Protein AF-A0A6N8ZP66-F1 (afdb_monomer_lite)

Structure (mmCIF, N/CA/C/O backbone):
data_AF-A0A6N8ZP66-F1
#
_entry.id   AF-A0A6N8ZP66-F1
#
loop_
_atom_site.group_PDB
_atom_site.id
_atom_site.type_symbol
_atom_site.label_atom_id
_atom_site.label_alt_id
_atom_site.label_comp_id
_atom_site.label_asym_id
_atom_site.label_entity_id
_atom_site.label_seq_id
_atom_site.pdbx_PDB_ins_code
_atom_site.Cartn_x
_atom_site.Cartn_y
_atom_site.Cartn_z
_atom_site.occupancy
_atom_site.B_iso_or_equiv
_atom_site.auth_seq_id
_atom_site.auth_comp_id
_atom_site.auth_asym_id
_atom_site.auth_atom_id
_atom_site.pdbx_PDB_model_num
ATOM 1 N N . MET A 1 1 ? 0.334 4.760 6.154 1.00 89.94 1 MET A N 1
ATOM 2 C CA . MET A 1 1 ? 1.807 4.936 6.045 1.00 89.94 1 MET A CA 1
ATOM 3 C C . MET A 1 1 ? 2.287 4.357 4.725 1.00 89.94 1 MET A C 1
ATOM 5 O O . MET A 1 1 ? 1.631 3.441 4.230 1.00 89.94 1 MET A O 1
ATOM 9 N N . VAL A 1 2 ? 3.394 4.857 4.173 1.00 95.38 2 VAL A N 1
ATOM 10 C CA . VAL A 1 2 ? 4.012 4.311 2.954 1.00 95.38 2 VAL A CA 1
ATOM 11 C C . VAL A 1 2 ? 5.291 3.562 3.326 1.00 95.38 2 VAL A C 1
ATOM 13 O O . VAL A 1 2 ? 6.136 4.099 4.036 1.00 95.38 2 VAL A O 1
ATOM 16 N N . ILE A 1 3 ? 5.431 2.322 2.863 1.00 96.31 3 ILE A N 1
ATOM 17 C CA . ILE A 1 3 ? 6.632 1.502 3.031 1.00 96.31 3 ILE A CA 1
ATOM 18 C C . ILE A 1 3 ? 7.385 1.494 1.700 1.00 96.31 3 ILE A C 1
ATOM 20 O O . ILE A 1 3 ? 6.834 1.096 0.674 1.00 96.31 3 ILE A O 1
ATOM 24 N N . CYS A 1 4 ? 8.647 1.922 1.715 1.00 97.38 4 CYS A N 1
ATOM 25 C CA . CYS A 1 4 ?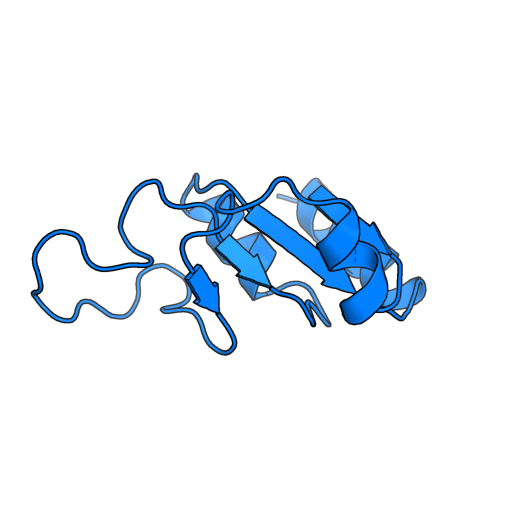 9.517 1.839 0.546 1.00 97.38 4 CYS A CA 1
ATOM 26 C C . CYS A 1 4 ? 10.180 0.459 0.488 1.00 97.38 4 CYS A C 1
ATOM 28 O O . CYS A 1 4 ? 10.991 0.136 1.357 1.00 97.38 4 CYS A O 1
ATOM 30 N N . GLY A 1 5 ? 9.873 -0.345 -0.528 1.00 96.50 5 GLY A N 1
ATOM 31 C CA . GLY A 1 5 ? 10.522 -1.640 -0.717 1.00 96.50 5 GLY A CA 1
ATOM 32 C C . GLY A 1 5 ? 9.721 -2.648 -1.531 1.00 96.50 5 GLY A C 1
ATOM 33 O O . GLY A 1 5 ? 8.648 -2.363 -2.054 1.00 96.50 5 GLY A O 1
ATOM 34 N N . ASP A 1 6 ? 10.278 -3.852 -1.632 1.00 96.12 6 ASP A N 1
ATOM 35 C CA . ASP A 1 6 ? 9.621 -4.991 -2.266 1.00 96.12 6 ASP A CA 1
ATOM 36 C C . ASP A 1 6 ? 8.411 -5.452 -1.438 1.00 96.12 6 ASP A C 1
ATOM 38 O O . ASP A 1 6 ? 8.528 -5.711 -0.234 1.00 96.12 6 ASP A O 1
ATOM 42 N N . ALA A 1 7 ? 7.255 -5.594 -2.090 1.00 93.12 7 ALA A N 1
ATOM 43 C CA . ALA A 1 7 ? 6.008 -5.970 -1.433 1.00 93.12 7 ALA A CA 1
ATOM 44 C C . ALA A 1 7 ? 6.104 -7.304 -0.680 1.00 93.12 7 ALA A C 1
ATOM 46 O O . ALA A 1 7 ? 5.607 -7.415 0.437 1.00 93.12 7 ALA A O 1
ATOM 47 N N . THR A 1 8 ? 6.796 -8.306 -1.228 1.00 92.69 8 THR A N 1
ATOM 48 C CA . THR A 1 8 ? 6.911 -9.632 -0.601 1.00 92.69 8 THR A CA 1
ATOM 49 C C . THR A 1 8 ? 7.706 -9.603 0.704 1.00 92.69 8 THR A C 1
ATOM 51 O O . THR A 1 8 ? 7.484 -10.442 1.577 1.00 92.69 8 THR A O 1
ATOM 54 N N . GLN A 1 9 ? 8.619 -8.640 0.860 1.00 95.50 9 GLN A N 1
ATOM 55 C CA . GLN A 1 9 ? 9.372 -8.448 2.101 1.00 95.50 9 GLN A CA 1
ATOM 56 C C . GLN A 1 9 ? 8.643 -7.508 3.056 1.00 95.50 9 GLN A C 1
ATOM 58 O O . GLN A 1 9 ? 8.523 -7.817 4.238 1.00 95.50 9 GLN A O 1
ATOM 63 N N . ALA A 1 10 ? 8.106 -6.400 2.546 1.00 93.00 10 ALA A N 1
ATOM 64 C CA . ALA A 1 10 ? 7.378 -5.419 3.344 1.00 93.00 10 ALA A CA 1
ATOM 65 C C . ALA A 1 10 ? 6.140 -6.020 4.025 1.00 93.00 10 ALA A C 1
ATOM 67 O O . ALA A 1 10 ? 5.876 -5.724 5.187 1.00 93.00 10 ALA A O 1
ATOM 68 N N . LEU A 1 11 ? 5.416 -6.917 3.348 1.00 91.44 11 LEU A N 1
ATOM 69 C CA . LEU A 1 11 ? 4.250 -7.597 3.920 1.00 91.44 11 LEU A CA 1
ATOM 70 C C . LEU A 1 11 ? 4.582 -8.418 5.171 1.00 91.44 11 LEU A C 1
ATOM 72 O O . LEU A 1 11 ? 3.737 -8.530 6.052 1.00 91.44 11 LEU A O 1
ATOM 76 N N . LYS A 1 12 ? 5.810 -8.938 5.295 1.00 92.44 12 LYS A N 1
ATOM 77 C CA . LYS A 1 12 ? 6.251 -9.697 6.479 1.00 92.44 12 LYS A CA 1
ATOM 78 C C . LYS A 1 12 ? 6.402 -8.826 7.729 1.00 92.44 12 LYS A C 1
ATOM 80 O O . LYS A 1 12 ? 6.519 -9.358 8.825 1.00 92.44 12 LYS A O 1
ATOM 85 N N . LEU A 1 13 ? 6.441 -7.503 7.565 1.00 90.06 13 LEU A N 1
ATOM 86 C CA . LEU A 1 13 ? 6.487 -6.543 8.670 1.00 90.06 13 LEU A CA 1
ATOM 87 C C . LEU A 1 13 ? 5.094 -6.265 9.248 1.00 90.06 13 LEU A C 1
ATOM 89 O O . LEU A 1 13 ? 4.982 -5.667 10.318 1.00 90.06 13 LEU A O 1
ATOM 93 N N . LEU A 1 14 ? 4.032 -6.649 8.532 1.00 89.19 14 LEU A N 1
ATOM 94 C CA . LEU A 1 14 ? 2.662 -6.453 8.980 1.00 89.19 14 LEU A CA 1
ATOM 95 C C . LEU A 1 14 ? 2.242 -7.607 9.902 1.00 89.19 14 LEU A C 1
ATOM 97 O O . LEU A 1 14 ? 2.586 -8.754 9.625 1.00 89.19 14 LEU A O 1
ATOM 101 N N . PRO A 1 15 ? 1.465 -7.343 10.970 1.00 91.38 15 PRO A N 1
ATOM 102 C CA . PRO A 1 15 ? 0.928 -8.411 11.803 1.00 91.38 15 PRO A CA 1
ATOM 103 C C . PRO A 1 15 ? 0.011 -9.341 11.002 1.00 91.38 15 PRO A C 1
ATOM 105 O O . PRO A 1 15 ? -0.744 -8.886 10.133 1.00 91.38 15 PRO A O 1
ATOM 108 N N . ASP A 1 16 ? 0.002 -10.624 11.347 1.00 92.06 16 ASP A N 1
ATOM 109 C CA . ASP A 1 16 ? -0.916 -11.590 10.749 1.00 92.06 16 ASP A CA 1
ATOM 110 C C . ASP A 1 16 ? -2.375 -11.132 10.889 1.00 92.06 16 ASP A C 1
ATOM 112 O O . ASP A 1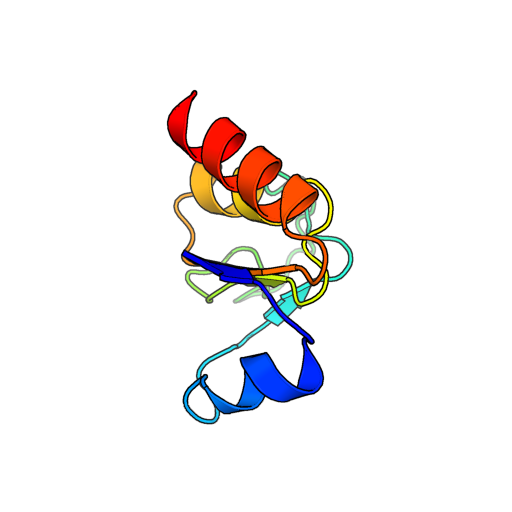 16 ? -2.787 -10.582 11.913 1.00 92.06 16 ASP A O 1
ATOM 116 N N . ARG A 1 17 ? -3.179 -11.364 9.840 1.00 88.88 17 ARG A N 1
ATOM 117 C CA . ARG A 1 17 ? -4.619 -11.027 9.788 1.00 88.88 17 ARG A CA 1
ATOM 118 C C . ARG A 1 17 ? -4.947 -9.544 10.045 1.00 88.88 17 ARG A C 1
ATOM 120 O O . ARG A 1 17 ? -6.086 -9.216 10.376 1.00 88.88 17 ARG A O 1
ATOM 127 N N . SER A 1 18 ? -3.981 -8.642 9.867 1.00 87.06 18 SER A N 1
ATOM 128 C CA . SER A 1 18 ? -4.174 -7.199 10.077 1.00 87.06 18 SER A CA 1
ATOM 129 C C . SER A 1 18 ? -4.836 -6.474 8.901 1.00 87.06 18 SER A C 1
ATOM 131 O O . SER A 1 18 ? -5.409 -5.404 9.101 1.00 87.06 18 SER A O 1
ATOM 133 N N . VAL A 1 19 ? -4.822 -7.060 7.700 1.00 79.81 19 VAL A N 1
ATOM 134 C CA . VAL A 1 19 ? -5.404 -6.482 6.479 1.00 79.81 19 VAL A CA 1
ATOM 135 C C . VAL A 1 19 ? -6.668 -7.237 6.078 1.00 79.81 19 VAL A C 1
ATOM 137 O O . VAL A 1 19 ? -6.658 -8.461 5.979 1.00 79.81 19 VAL A O 1
ATOM 140 N N . GLN A 1 20 ? -7.751 -6.503 5.819 1.00 81.38 20 GLN A N 1
ATOM 141 C CA . GLN A 1 20 ? -9.045 -7.074 5.419 1.00 81.38 20 GLN A CA 1
ATOM 142 C C . GLN A 1 20 ? -9.284 -6.967 3.907 1.00 81.38 20 GLN A C 1
ATOM 144 O O . GLN A 1 20 ? -10.082 -7.724 3.363 1.00 81.38 20 GLN A O 1
ATOM 149 N N . THR A 1 21 ? -8.584 -6.051 3.223 1.00 70.44 21 THR A N 1
ATOM 150 C CA . THR A 1 21 ? -8.747 -5.825 1.782 1.00 70.44 21 THR A CA 1
ATOM 151 C C . THR A 1 21 ? -7.417 -5.546 1.105 1.00 70.44 21 THR A C 1
ATOM 153 O O . THR A 1 21 ? -6.706 -4.620 1.496 1.00 70.44 21 THR A O 1
ATOM 156 N N . VAL A 1 22 ? -7.135 -6.284 0.034 1.00 70.25 22 VAL A N 1
ATOM 157 C CA . VAL A 1 22 ? -6.118 -5.914 -0.954 1.00 70.25 22 VAL A CA 1
ATOM 158 C C . VAL A 1 22 ? -6.840 -5.314 -2.142 1.00 70.25 22 VAL A C 1
ATOM 160 O O . VAL A 1 22 ? -7.752 -5.930 -2.693 1.00 70.25 22 VAL A O 1
ATOM 163 N N . VAL A 1 23 ? -6.459 -4.100 -2.514 1.00 68.00 23 VAL A N 1
ATOM 164 C CA . VAL A 1 23 ? -7.193 -3.344 -3.515 1.00 68.00 23 VAL A CA 1
ATOM 165 C C . VAL A 1 23 ? -6.277 -3.009 -4.682 1.00 68.00 23 VAL A C 1
ATOM 167 O O . VAL A 1 23 ? -5.428 -2.137 -4.577 1.00 68.00 23 VAL A O 1
ATOM 170 N N . THR A 1 24 ? -6.485 -3.676 -5.814 1.00 62.12 24 THR A N 1
ATOM 171 C CA . 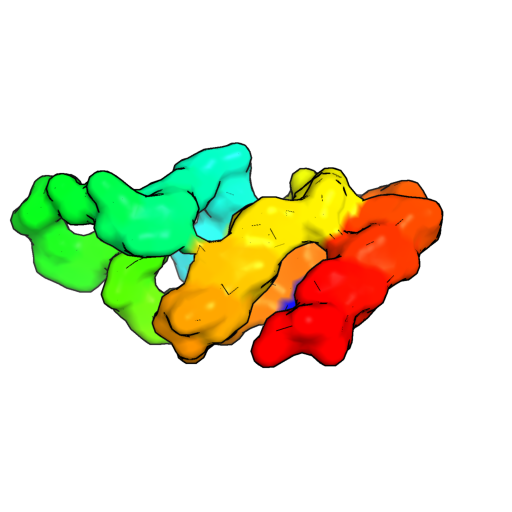THR A 1 24 ? -5.817 -3.332 -7.081 1.00 62.12 24 THR A CA 1
ATOM 172 C C . THR A 1 24 ? -6.568 -2.240 -7.852 1.00 62.12 24 THR A C 1
ATOM 174 O O . THR A 1 24 ? -5.992 -1.567 -8.703 1.00 62.12 24 THR A O 1
ATOM 177 N N . SER A 1 25 ? -7.853 -2.032 -7.536 1.00 61.12 25 SER A N 1
ATOM 178 C CA . SER A 1 25 ? -8.699 -0.957 -8.065 1.00 61.12 25 SER A CA 1
ATOM 179 C C . SER A 1 25 ? -9.803 -0.604 -7.055 1.00 61.12 25 SER A C 1
ATOM 181 O O . SER A 1 25 ? -10.851 -1.261 -7.038 1.00 61.12 25 SER A O 1
ATOM 183 N N . PRO A 1 26 ? -9.599 0.385 -6.170 1.00 62.84 26 PRO A N 1
ATOM 184 C CA . PRO A 1 26 ? -10.606 0.739 -5.180 1.00 62.84 26 PRO A CA 1
ATOM 185 C C . PRO A 1 26 ? -11.881 1.217 -5.858 1.00 62.84 26 PRO A C 1
ATOM 187 O O . PRO A 1 26 ? -11.826 1.729 -6.981 1.00 62.84 26 PRO A O 1
ATOM 190 N N . PRO A 1 27 ? -13.035 1.149 -5.174 1.00 64.75 27 PRO A N 1
ATOM 191 C CA . PRO A 1 27 ? -14.134 2.047 -5.480 1.00 64.75 27 PRO A CA 1
ATOM 192 C C . PRO A 1 27 ? -13.666 3.462 -5.114 1.00 64.75 27 PRO A C 1
ATOM 194 O O . PRO A 1 27 ? -14.020 3.977 -4.058 1.00 64.75 27 PRO A O 1
ATOM 197 N N . TYR A 1 28 ? -12.778 4.035 -5.932 1.00 68.50 28 TYR A N 1
ATOM 198 C CA . TYR A 1 28 ? -12.141 5.326 -5.703 1.00 68.50 28 TYR A CA 1
ATOM 199 C C . TYR A 1 28 ? -13.205 6.333 -5.275 1.00 68.50 28 TYR A C 1
ATOM 201 O O . TYR A 1 28 ? -14.275 6.350 -5.875 1.00 68.50 28 TYR A O 1
ATOM 209 N N . TRP A 1 29 ? -12.950 7.110 -4.220 1.00 72.75 29 TRP A N 1
ATOM 210 C CA . TRP A 1 29 ? -13.921 8.075 -3.682 1.00 72.75 29 TRP A CA 1
ATOM 211 C C . TRP A 1 29 ? -15.312 7.493 -3.379 1.00 72.75 29 TRP A C 1
ATOM 213 O O . TRP A 1 29 ? -16.324 8.171 -3.524 1.00 72.75 29 TRP A O 1
ATOM 223 N N . SER A 1 30 ? -15.389 6.220 -2.983 1.00 74.31 30 SER A N 1
ATOM 224 C CA . SER A 1 30 ? -16.653 5.530 -2.707 1.00 74.31 30 SER A CA 1
ATOM 225 C C . SER A 1 30 ? -17.626 5.523 -3.898 1.00 74.31 30 SER A C 1
ATOM 227 O O . SER A 1 30 ? -18.832 5.358 -3.706 1.00 74.31 30 SER A O 1
ATOM 22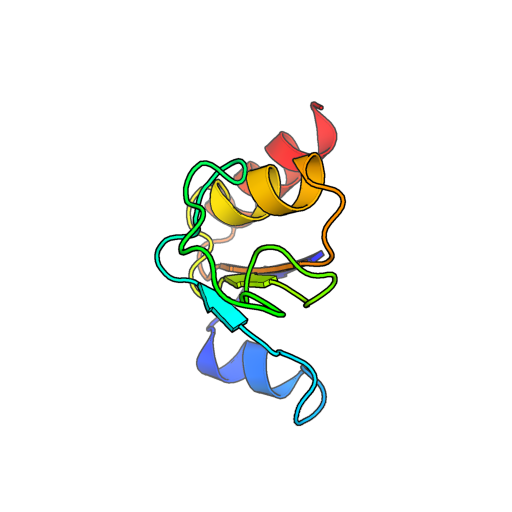9 N N . LEU A 1 31 ? -17.113 5.643 -5.132 1.00 77.38 31 LEU A N 1
ATOM 230 C CA . LEU A 1 31 ? -17.913 5.744 -6.361 1.00 77.38 31 LEU A CA 1
ATOM 231 C C . LEU A 1 31 ? -18.694 4.469 -6.712 1.00 77.38 31 LEU A C 1
ATOM 233 O O . LEU A 1 31 ? -19.582 4.520 -7.559 1.00 77.38 31 LEU A O 1
ATOM 237 N N . ARG A 1 32 ? -18.369 3.319 -6.105 1.00 78.44 32 ARG A N 1
ATOM 238 C CA . ARG A 1 32 ? -19.122 2.070 -6.297 1.00 78.44 32 ARG A CA 1
ATOM 239 C C . ARG A 1 32 ? -19.740 1.604 -4.984 1.00 78.44 32 ARG A C 1
ATOM 241 O O . ARG A 1 32 ? -19.044 1.434 -3.978 1.00 78.44 32 ARG A O 1
ATOM 248 N N . ASP A 1 33 ? -21.041 1.366 -5.037 1.00 84.25 33 ASP A N 1
ATOM 249 C CA . ASP A 1 33 ? -21.833 0.708 -4.006 1.00 84.25 33 ASP A CA 1
ATOM 250 C C . ASP A 1 33 ? -22.472 -0.531 -4.639 1.00 84.25 33 ASP A C 1
ATOM 252 O O . ASP A 1 33 ? -23.167 -0.426 -5.650 1.00 84.25 33 ASP A O 1
ATOM 256 N N . TYR A 1 34 ? -22.159 -1.706 -4.102 1.00 83.75 34 TYR A N 1
ATOM 257 C CA . TYR A 1 34 ? -22.670 -2.987 -4.582 1.00 83.75 34 TYR A CA 1
ATOM 258 C C . TYR A 1 34 ? -23.927 -3.430 -3.819 1.00 83.75 34 TYR A C 1
ATOM 260 O O . TYR A 1 34 ? -24.454 -4.500 -4.108 1.00 83.75 34 TYR A O 1
ATOM 268 N N . GLY A 1 35 ? -24.412 -2.637 -2.854 1.00 87.38 35 GLY A N 1
ATOM 269 C CA . GLY A 1 35 ? -25.641 -2.921 -2.111 1.00 87.38 35 GLY A CA 1
ATOM 270 C C . GLY A 1 35 ? -25.536 -4.106 -1.149 1.00 87.38 35 GLY A C 1
ATOM 271 O O . GLY A 1 35 ? -26.552 -4.709 -0.812 1.00 87.38 35 GLY A O 1
ATOM 272 N N . VAL A 1 36 ? -24.320 -4.466 -0.724 1.00 85.06 36 VAL A N 1
ATOM 273 C CA . VAL A 1 36 ? -24.077 -5.582 0.202 1.00 85.06 36 VAL A CA 1
ATOM 274 C C . VAL A 1 36 ? -23.762 -5.073 1.606 1.00 85.06 36 VAL A C 1
ATOM 276 O O . VAL A 1 36 ? -23.009 -4.113 1.787 1.00 85.06 36 VAL A O 1
ATOM 279 N N . GLU A 1 37 ? -24.328 -5.730 2.620 1.00 82.56 37 GLU A N 1
ATOM 280 C CA . GLU A 1 37 ? -24.020 -5.427 4.019 1.00 82.56 37 GLU A CA 1
ATOM 281 C C . GLU A 1 37 ? -22.527 -5.672 4.295 1.00 82.56 37 GLU A C 1
ATOM 283 O O . GLU A 1 37 ? -21.960 -6.664 3.833 1.00 82.56 37 GLU A O 1
ATOM 288 N N . LYS A 1 38 ? -21.882 -4.763 5.042 1.00 78.50 38 LYS A N 1
ATOM 289 C CA . LYS A 1 38 ? -20.436 -4.805 5.343 1.00 78.50 38 LYS A CA 1
ATOM 290 C C . LYS A 1 38 ? -19.570 -4.918 4.084 1.00 78.50 38 LYS A C 1
ATOM 292 O O . LYS A 1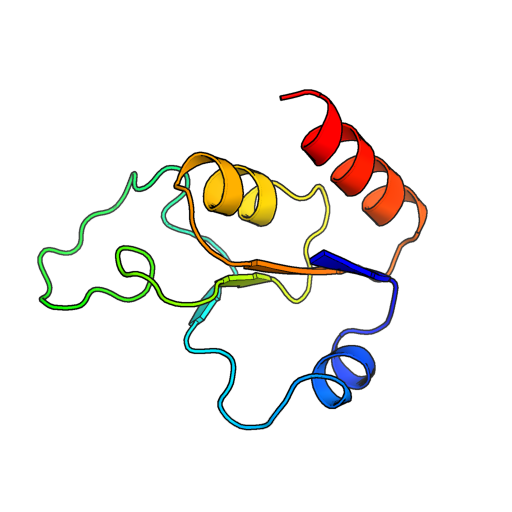 38 ? -18.596 -5.670 4.052 1.00 78.50 38 LYS A O 1
ATOM 297 N N . GLN A 1 39 ? -19.928 -4.168 3.038 1.00 81.12 39 GLN A N 1
ATOM 298 C CA . GLN A 1 39 ? -19.126 -4.108 1.825 1.00 81.12 39 GLN A CA 1
ATOM 299 C C . GLN A 1 39 ? -17.686 -3.712 2.154 1.00 81.12 39 GLN A C 1
ATOM 301 O O . GLN A 1 39 ? -17.391 -2.581 2.552 1.00 81.12 39 GLN A O 1
ATOM 306 N N . ILE A 1 40 ? -16.789 -4.647 1.878 1.00 76.69 40 ILE A N 1
ATOM 307 C CA . ILE A 1 40 ? -15.355 -4.447 1.959 1.00 76.69 40 ILE A CA 1
ATOM 308 C C . ILE A 1 40 ? -14.974 -3.235 1.098 1.00 76.69 40 ILE A C 1
ATOM 310 O O . ILE A 1 40 ? -15.275 -3.172 -0.097 1.00 76.69 40 ILE A O 1
ATOM 314 N N . GLY A 1 41 ? -14.330 -2.245 1.715 1.00 74.94 41 GLY A N 1
ATOM 315 C CA . GLY A 1 41 ? -13.959 -1.004 1.036 1.00 74.94 41 GLY A CA 1
ATOM 316 C C . GLY A 1 41 ? -14.893 0.184 1.290 1.00 74.94 41 GLY A C 1
ATOM 317 O O . GLY A 1 41 ? -14.540 1.294 0.896 1.00 74.94 41 GLY A O 1
ATOM 318 N N . ARG A 1 42 ? -16.039 -0.025 1.954 1.00 77.19 42 ARG A N 1
ATOM 319 C CA . ARG A 1 42 ? -16.948 1.035 2.443 1.00 77.19 42 ARG A CA 1
ATOM 320 C C . ARG A 1 42 ? -17.078 1.058 3.972 1.00 77.19 42 ARG A C 1
ATOM 322 O O . ARG A 1 42 ? -17.720 1.948 4.512 1.00 77.19 42 ARG A O 1
ATOM 329 N N . ASP A 1 43 ? -16.468 0.092 4.649 1.00 79.25 43 ASP A N 1
ATOM 330 C CA . ASP A 1 43 ? -16.373 -0.020 6.102 1.00 79.25 43 ASP A CA 1
ATOM 331 C C . ASP A 1 43 ? -15.025 0.518 6.641 1.00 79.25 43 ASP A C 1
ATOM 333 O O . ASP A 1 43 ? -14.133 0.926 5.881 1.00 79.25 43 ASP A O 1
ATOM 337 N N . ASP A 1 44 ? -14.845 0.451 7.965 1.00 81.69 44 ASP A N 1
ATOM 338 C CA . ASP A 1 44 ? -13.641 0.893 8.698 1.00 81.69 44 ASP A CA 1
ATOM 339 C C . ASP A 1 44 ? -12.411 -0.027 8.515 1.00 81.69 44 ASP A C 1
ATOM 341 O O . ASP A 1 44 ? -11.436 0.021 9.285 1.00 81.69 44 ASP A O 1
ATOM 345 N N . SER A 1 45 ? -12.446 -0.898 7.502 1.00 83.19 45 SER A N 1
ATOM 346 C CA . SER A 1 45 ? -11.342 -1.793 7.170 1.00 83.19 45 SER A CA 1
ATOM 347 C C . SER A 1 45 ? -10.088 -1.032 6.742 1.00 83.19 45 SER A C 1
ATOM 349 O O . SER A 1 45 ? -10.141 0.061 6.170 1.00 83.19 45 SER A O 1
ATOM 351 N N . ILE A 1 46 ? -8.931 -1.638 7.016 1.00 87.81 46 ILE A N 1
ATOM 352 C CA . ILE A 1 46 ? -7.644 -1.107 6.573 1.00 87.81 46 ILE A CA 1
ATOM 353 C C . ILE A 1 46 ? -7.464 -1.418 5.084 1.00 87.81 46 ILE A C 1
ATOM 355 O O . ILE A 1 46 ? -7.571 -2.573 4.662 1.00 87.81 46 ILE A O 1
ATOM 359 N N . VAL A 1 47 ? -7.153 -0.387 4.297 1.00 88.19 47 VAL A N 1
ATOM 360 C CA . VAL A 1 47 ? -6.812 -0.504 2.874 1.00 88.19 47 VAL A CA 1
ATOM 361 C C . VAL A 1 47 ? -5.334 -0.843 2.722 1.00 88.19 47 VAL A C 1
ATOM 363 O O . VAL A 1 47 ? -4.484 -0.086 3.186 1.00 88.19 47 VAL A O 1
ATOM 366 N N . LEU A 1 48 ? -5.017 -1.939 2.036 1.00 91.31 48 LEU A N 1
ATOM 367 C CA . LEU A 1 48 ? -3.657 -2.241 1.596 1.00 91.31 48 LEU A CA 1
ATOM 368 C C . LEU A 1 48 ? -3.544 -2.086 0.076 1.00 91.31 48 LEU A C 1
ATOM 370 O O . LEU A 1 48 ? -4.265 -2.751 -0.673 1.00 91.31 48 LEU A O 1
ATOM 374 N N . ASP A 1 49 ? -2.588 -1.265 -0.354 1.00 92.69 49 ASP A N 1
ATOM 375 C CA . ASP A 1 49 ? -2.125 -1.197 -1.741 1.00 92.69 49 ASP A CA 1
ATOM 376 C C . ASP A 1 49 ? -0.645 -1.629 -1.809 1.00 92.69 49 ASP A C 1
ATOM 378 O O . ASP A 1 49 ? 0.238 -0.857 -1.422 1.00 92.69 49 ASP A O 1
ATOM 382 N N . PRO A 1 50 ? -0.346 -2.871 -2.232 1.00 93.19 50 PRO A N 1
ATOM 383 C CA . PRO A 1 50 ? 1.019 -3.390 -2.255 1.00 93.19 50 PRO A CA 1
ATOM 384 C C . PRO A 1 50 ? 1.868 -2.843 -3.416 1.00 93.19 50 PRO A C 1
ATOM 386 O O . PRO A 1 50 ? 3.068 -3.105 -3.449 1.00 93.19 50 PRO A O 1
ATOM 389 N N . PHE A 1 51 ? 1.260 -2.112 -4.359 1.00 93.94 51 PHE A N 1
ATOM 390 C CA . PHE A 1 51 ? 1.921 -1.513 -5.520 1.00 93.94 51 PHE A CA 1
ATOM 391 C C . PHE A 1 51 ? 1.397 -0.090 -5.722 1.00 93.94 51 PHE A C 1
ATOM 393 O O . PHE A 1 51 ? 0.773 0.232 -6.735 1.00 93.94 51 PHE A O 1
ATOM 400 N N . ALA A 1 52 ? 1.637 0.756 -4.721 1.00 93.62 52 ALA A N 1
ATOM 401 C CA . ALA A 1 52 ? 0.968 2.041 -4.579 1.00 93.62 52 ALA A CA 1
ATOM 402 C C . ALA A 1 52 ? 1.211 3.003 -5.753 1.00 93.62 52 ALA A C 1
ATOM 404 O O . ALA A 1 52 ? 0.401 3.911 -5.972 1.00 93.62 52 ALA A O 1
ATOM 405 N N . GLY A 1 53 ? 2.294 2.837 -6.521 1.00 94.06 53 GLY A N 1
ATOM 406 C CA . GLY A 1 53 ? 2.574 3.625 -7.712 1.00 94.06 53 GLY A CA 1
ATOM 407 C C . GLY A 1 53 ? 2.558 5.117 -7.396 1.00 94.06 53 GLY A C 1
ATOM 408 O O . GLY A 1 53 ? 3.335 5.607 -6.587 1.00 94.06 53 GLY A O 1
ATOM 409 N N . SER A 1 54 ? 1.647 5.874 -8.013 1.00 94.50 54 SER A N 1
ATOM 410 C CA . SER A 1 54 ? 1.524 7.318 -7.742 1.00 94.50 54 SER A CA 1
ATOM 411 C C . SER A 1 54 ? 0.701 7.678 -6.488 1.00 94.50 54 SER A C 1
ATOM 413 O O . SER A 1 54 ? 0.587 8.857 -6.148 1.00 94.50 54 SER A O 1
ATOM 415 N N . GLY A 1 55 ? 0.115 6.694 -5.801 1.00 93.06 55 GLY A N 1
ATOM 416 C CA . GLY A 1 55 ? -0.595 6.867 -4.529 1.00 93.06 55 GLY A CA 1
ATOM 417 C C . GLY A 1 55 ? -2.083 7.180 -4.616 1.00 93.06 55 GLY A C 1
ATOM 418 O O . GLY A 1 55 ? -2.660 7.564 -3.603 1.00 93.06 55 GLY A O 1
ATOM 419 N N . THR A 1 56 ? -2.726 7.042 -5.779 1.00 91.81 56 THR A N 1
ATOM 420 C CA . THR A 1 56 ? -4.149 7.395 -5.958 1.00 91.81 56 THR A CA 1
ATOM 421 C C . THR A 1 56 ? -5.061 6.660 -4.971 1.00 91.81 56 THR A C 1
ATOM 423 O O . THR A 1 56 ?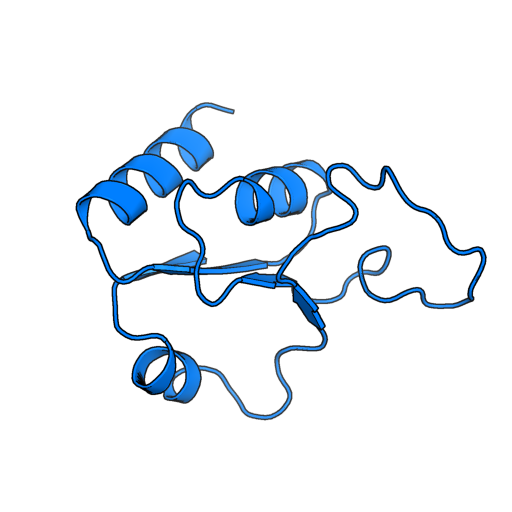 -5.934 7.278 -4.366 1.00 91.81 56 THR A O 1
ATOM 426 N N . THR A 1 57 ? -4.825 5.363 -4.744 1.00 90.12 57 THR A N 1
ATOM 427 C CA . THR A 1 57 ? -5.555 4.560 -3.748 1.00 90.12 57 THR A CA 1
ATOM 428 C C . THR A 1 57 ? -5.421 5.125 -2.335 1.00 90.12 57 THR A C 1
ATOM 430 O O . THR A 1 57 ? -6.406 5.212 -1.605 1.00 90.12 57 THR A O 1
ATOM 433 N N . LEU A 1 58 ? -4.208 5.525 -1.950 1.00 91.94 58 LEU A N 1
ATOM 434 C CA . LEU A 1 58 ? -3.898 6.000 -0.600 1.00 91.94 58 LEU A CA 1
ATOM 435 C C . LEU A 1 58 ? -4.504 7.380 -0.342 1.00 91.94 58 LEU A C 1
ATOM 437 O O . LEU A 1 58 ? -5.027 7.631 0.741 1.00 91.94 58 LEU A O 1
ATOM 441 N N . LEU A 1 59 ? -4.478 8.253 -1.354 1.00 92.19 59 LEU A N 1
ATOM 442 C CA . LEU A 1 59 ? -5.138 9.555 -1.306 1.00 92.19 59 LEU A CA 1
ATOM 443 C C . LEU A 1 59 ? -6.646 9.405 -1.126 1.00 92.19 59 LEU A C 1
ATOM 445 O O . LEU A 1 59 ? -7.197 9.973 -0.189 1.00 92.19 59 LEU A O 1
ATOM 449 N N . ALA A 1 60 ? -7.289 8.574 -1.950 1.00 89.12 60 ALA A N 1
ATOM 450 C CA . ALA A 1 60 ? -8.718 8.310 -1.825 1.00 89.12 60 ALA A CA 1
ATOM 451 C C . ALA A 1 60 ? -9.063 7.710 -0.451 1.00 89.12 60 ALA A C 1
ATOM 453 O O . ALA A 1 60 ? -10.027 8.130 0.182 1.00 89.12 60 ALA A O 1
ATOM 454 N N . ALA A 1 61 ? -8.262 6.761 0.047 1.00 88.44 61 ALA A N 1
ATOM 455 C CA . ALA A 1 61 ? -8.459 6.192 1.378 1.00 88.44 61 ALA A CA 1
ATOM 456 C C . ALA A 1 61 ? -8.352 7.260 2.479 1.00 88.44 61 ALA A C 1
ATOM 458 O O . ALA A 1 61 ? -9.196 7.286 3.371 1.00 88.44 61 ALA A O 1
ATOM 459 N N . ARG A 1 62 ? -7.365 8.163 2.399 1.00 89.56 62 ARG A N 1
ATOM 460 C CA . ARG A 1 62 ? -7.209 9.285 3.336 1.00 89.56 62 ARG A CA 1
ATOM 461 C C . ARG A 1 62 ? -8.398 10.244 3.295 1.00 89.56 62 ARG A C 1
ATOM 463 O O . ARG A 1 62 ? -8.906 10.597 4.351 1.00 89.56 62 ARG A O 1
ATOM 470 N N . GLU A 1 63 ? -8.830 10.663 2.107 1.00 89.00 63 GLU A N 1
ATOM 471 C CA . GLU A 1 63 ? -9.955 11.596 1.936 1.00 89.00 63 GLU A CA 1
ATOM 472 C C . GLU A 1 63 ? -11.275 11.013 2.460 1.00 89.00 63 GLU A C 1
ATOM 474 O O . GLU A 1 63 ? -12.101 11.731 3.014 1.00 89.00 63 GLU A O 1
ATOM 479 N N . LEU A 1 64 ? -11.441 9.692 2.364 1.00 86.44 64 LEU A N 1
ATOM 480 C CA . LEU A 1 64 ? -12.569 8.960 2.941 1.00 86.44 64 LEU A CA 1
ATOM 481 C C . LEU A 1 64 ? -12.411 8.675 4.449 1.00 86.44 64 LEU A C 1
ATOM 483 O O . LEU A 1 64 ? -13.216 7.938 5.012 1.00 86.44 64 LEU A O 1
ATOM 487 N N . GLY A 1 65 ? -11.367 9.197 5.104 1.00 88.00 65 GLY A N 1
ATOM 488 C CA . GLY A 1 65 ? -11.108 8.994 6.534 1.00 88.00 65 GLY A CA 1
ATOM 489 C C . GLY A 1 65 ? -10.690 7.568 6.909 1.00 88.00 65 GLY A C 1
ATOM 490 O O . GLY A 1 65 ? -10.758 7.185 8.076 1.00 88.00 65 GLY A O 1
ATOM 491 N N . ARG A 1 66 ? -10.263 6.756 5.938 1.00 87.06 66 ARG A N 1
ATOM 492 C CA . ARG A 1 66 ? -9.949 5.338 6.140 1.00 87.06 66 ARG A CA 1
ATOM 493 C C . ARG A 1 66 ? -8.493 5.148 6.539 1.00 87.06 66 ARG A C 1
ATOM 495 O O . ARG A 1 66 ? -7.604 5.905 6.151 1.00 87.06 66 ARG A O 1
ATOM 502 N N . ARG A 1 67 ? -8.227 4.071 7.277 1.00 90.12 67 ARG A N 1
ATOM 503 C CA . ARG A 1 67 ? -6.856 3.629 7.567 1.00 90.12 67 ARG A CA 1
ATOM 504 C C . ARG A 1 67 ? -6.273 2.921 6.350 1.00 90.12 67 ARG A C 1
ATOM 506 O O . ARG A 1 67 ? -6.966 2.151 5.688 1.00 90.12 67 ARG A O 1
ATOM 513 N N . TRP A 1 68 ? -4.993 3.149 6.076 1.00 92.19 68 TRP A N 1
ATOM 514 C CA . TRP A 1 68 ? -4.345 2.594 4.891 1.00 92.19 68 TRP A CA 1
ATOM 515 C C . TRP A 1 68 ? -2.844 2.336 5.073 1.00 92.19 68 TRP A C 1
ATOM 517 O O . TRP A 1 68 ? -2.148 3.003 5.853 1.00 92.19 68 TRP A O 1
ATOM 527 N N . VAL A 1 69 ? -2.343 1.381 4.292 1.00 94.31 69 VAL A N 1
ATOM 528 C CA . VAL A 1 69 ? -0.927 1.054 4.110 1.00 94.31 69 VAL A CA 1
ATOM 529 C C . VAL A 1 69 ? -0.645 0.964 2.613 1.00 94.31 69 VAL A C 1
ATOM 531 O O . VAL A 1 69 ? -1.363 0.286 1.883 1.00 94.31 69 VAL A O 1
ATOM 534 N N . GLY A 1 70 ? 0.393 1.661 2.163 1.00 94.56 70 GLY A N 1
ATOM 535 C CA . GLY A 1 70 ? 0.900 1.560 0.798 1.00 94.56 70 GLY A CA 1
ATOM 536 C C . GLY A 1 70 ? 2.305 0.984 0.786 1.00 94.56 70 GLY A C 1
ATOM 537 O O . GLY A 1 70 ? 3.099 1.322 1.663 1.00 94.56 70 GLY A O 1
ATOM 538 N N . ILE A 1 71 ? 2.619 0.152 -0.199 1.00 96.44 71 ILE A N 1
ATOM 539 C CA . ILE A 1 71 ? 3.981 -0.313 -0.463 1.00 96.44 71 ILE A CA 1
ATOM 540 C C . ILE A 1 71 ? 4.358 0.112 -1.878 1.00 96.44 71 ILE A C 1
ATOM 542 O O . ILE A 1 71 ? 3.569 -0.048 -2.805 1.00 96.44 71 ILE A O 1
ATOM 546 N N . GLU A 1 72 ? 5.547 0.677 -2.044 1.00 97.12 72 GLU A N 1
ATOM 547 C CA . GLU A 1 72 ? 6.068 1.055 -3.354 1.00 97.12 72 GLU A CA 1
ATOM 548 C C . GLU A 1 72 ? 7.575 0.814 -3.405 1.00 97.12 72 GLU A C 1
ATOM 550 O O . GLU A 1 72 ? 8.311 1.160 -2.482 1.00 97.12 72 GLU A O 1
ATOM 555 N N . ILE A 1 73 ? 8.040 0.203 -4.494 1.00 97.69 73 ILE A N 1
ATOM 556 C CA . ILE A 1 73 ? 9.434 -0.222 -4.631 1.00 97.69 73 ILE A CA 1
ATOM 557 C C . ILE A 1 73 ? 10.347 0.921 -5.078 1.00 97.69 73 ILE A C 1
ATOM 559 O O . ILE A 1 73 ? 11.537 0.913 -4.769 1.00 97.69 73 ILE A O 1
ATOM 563 N N . LYS A 1 74 ? 9.816 1.908 -5.811 1.00 97.62 74 LYS A N 1
ATOM 564 C CA . LYS A 1 74 ? 10.598 3.026 -6.347 1.00 97.62 74 LYS A CA 1
ATOM 565 C C . LYS A 1 74 ? 10.591 4.214 -5.373 1.00 97.62 74 LYS A C 1
ATOM 567 O O . LYS A 1 74 ? 9.551 4.860 -5.238 1.00 97.62 74 LYS A O 1
ATOM 572 N N . PRO A 1 75 ? 11.745 4.612 -4.798 1.00 97.69 75 PRO A N 1
ATOM 573 C CA . PRO A 1 75 ? 11.813 5.734 -3.853 1.00 97.69 75 PRO A CA 1
ATOM 574 C C . PRO A 1 75 ? 11.227 7.043 -4.400 1.00 97.69 75 PRO A C 1
ATOM 576 O O . PRO A 1 75 ? 10.474 7.718 -3.711 1.00 97.69 75 PRO A O 1
ATOM 579 N N . ALA A 1 76 ? 11.460 7.350 -5.681 1.00 97.81 76 ALA A N 1
ATOM 580 C CA . ALA A 1 76 ? 10.908 8.549 -6.319 1.00 97.81 76 ALA A CA 1
ATOM 581 C C . ALA A 1 76 ? 9.365 8.592 -6.317 1.00 97.81 76 ALA A C 1
ATOM 583 O O . ALA A 1 76 ? 8.768 9.669 -6.268 1.00 97.81 76 ALA A O 1
ATOM 584 N N . PHE A 1 77 ? 8.706 7.431 -6.370 1.00 97.81 77 PHE A N 1
ATOM 585 C CA . PHE A 1 77 ? 7.252 7.345 -6.252 1.00 97.81 77 PHE A CA 1
ATOM 586 C C . PHE A 1 77 ? 6.802 7.454 -4.792 1.00 97.81 77 PHE A C 1
ATOM 588 O O . PHE A 1 77 ? 5.804 8.116 -4.533 1.00 97.81 77 PHE A O 1
ATOM 595 N N . VAL A 1 78 ? 7.563 6.918 -3.833 1.00 97.69 78 VAL A N 1
ATOM 596 C CA . VAL A 1 78 ? 7.315 7.140 -2.395 1.00 97.69 78 VAL A CA 1
ATOM 597 C C . VAL A 1 78 ? 7.360 8.631 -2.058 1.00 97.69 78 VAL A C 1
ATOM 599 O O . VAL A 1 78 ? 6.415 9.148 -1.464 1.00 97.69 78 VAL A O 1
ATOM 602 N N . ASP A 1 79 ? 8.381 9.351 -2.525 1.00 97.38 79 ASP A N 1
ATOM 603 C CA . ASP A 1 79 ? 8.495 10.803 -2.339 1.00 97.38 79 ASP A CA 1
ATOM 604 C C . ASP A 1 79 ? 7.306 11.557 -2.957 1.00 97.38 79 ASP A C 1
ATOM 606 O O . ASP A 1 79 ? 6.779 12.511 -2.375 1.00 97.38 79 ASP A O 1
ATOM 610 N N . LEU A 1 80 ? 6.848 11.125 -4.139 1.00 97.00 80 LEU A N 1
ATOM 611 C CA . LEU A 1 80 ? 5.654 11.675 -4.782 1.00 97.00 80 LEU A CA 1
ATOM 612 C C . LEU A 1 80 ? 4.399 11.453 -3.927 1.00 97.00 80 LEU A C 1
ATOM 614 O O . LEU A 1 80 ? 3.617 12.391 -3.754 1.00 97.00 80 LEU A O 1
ATOM 618 N N . ILE A 1 81 ? 4.201 10.238 -3.412 1.00 96.56 81 ILE A N 1
ATOM 619 C CA . ILE A 1 81 ? 3.065 9.888 -2.554 1.00 96.56 81 ILE A CA 1
ATOM 620 C C . ILE A 1 81 ? 3.083 10.757 -1.292 1.00 96.56 81 ILE A C 1
ATOM 622 O O . ILE A 1 81 ? 2.091 11.419 -0.994 1.00 96.56 81 ILE A O 1
ATOM 626 N N . GLU A 1 82 ? 4.213 10.814 -0.588 1.00 95.62 82 GLU A N 1
ATOM 627 C CA . GLU A 1 82 ? 4.382 11.603 0.638 1.00 95.62 82 GLU A CA 1
ATOM 628 C C . GLU A 1 82 ? 4.116 13.093 0.397 1.00 95.62 82 GLU A C 1
ATOM 630 O O . GLU A 1 82 ? 3.414 13.741 1.174 1.00 95.62 82 GLU A O 1
ATOM 635 N N . ARG A 1 83 ? 4.591 13.651 -0.725 1.00 96.00 83 ARG A N 1
ATOM 636 C CA . ARG A 1 83 ? 4.258 15.030 -1.114 1.00 96.00 83 ARG A CA 1
ATOM 637 C C . ARG A 1 83 ? 2.760 15.222 -1.329 1.00 96.00 83 ARG A C 1
ATOM 639 O O . ARG A 1 83 ? 2.204 16.206 -0.848 1.00 96.00 83 ARG A O 1
ATOM 646 N N . ARG A 1 84 ? 2.100 14.305 -2.042 1.00 94.44 84 ARG A N 1
ATOM 647 C CA . ARG A 1 84 ? 0.650 14.376 -2.285 1.00 94.44 84 ARG A CA 1
ATOM 648 C C . ARG A 1 84 ? -0.148 14.296 -0.978 1.00 94.44 84 ARG A C 1
ATOM 650 O O . ARG A 1 84 ? -1.113 15.035 -0.822 1.00 94.44 84 ARG A O 1
ATOM 657 N N . LEU A 1 85 ? 0.298 13.474 -0.029 1.00 91.88 85 LEU A N 1
ATOM 658 C CA . LEU A 1 85 ? -0.307 13.316 1.298 1.00 91.88 85 LEU A CA 1
ATOM 659 C C . LEU A 1 85 ? -0.046 14.483 2.266 1.00 91.88 85 LEU A C 1
ATOM 661 O O . LEU A 1 85 ? -0.648 14.518 3.335 1.00 91.88 85 LEU A O 1
ATOM 665 N N . ARG A 1 86 ? 0.853 15.418 1.940 1.00 89.38 86 ARG A N 1
ATOM 666 C CA . ARG A 1 86 ? 1.088 16.638 2.736 1.00 89.38 86 ARG A CA 1
ATOM 667 C C . ARG A 1 86 ? 0.367 17.869 2.190 1.00 89.38 86 ARG A C 1
ATOM 669 O O . ARG A 1 86 ? 0.200 18.832 2.925 1.00 89.38 86 ARG A O 1
ATOM 676 N N . MET A 1 87 ? 0.012 17.874 0.902 1.00 77.88 87 MET A N 1
ATOM 677 C CA . MET A 1 87 ? -0.528 19.053 0.203 1.00 77.88 87 MET A CA 1
ATOM 678 C C . MET A 1 87 ? -2.062 19.162 0.199 1.00 77.88 87 MET A C 1
ATOM 680 O O . MET A 1 87 ? -2.586 20.120 -0.362 1.00 77.88 87 MET A O 1
ATOM 684 N N . GLN A 1 88 ? -2.782 18.223 0.809 1.00 57.25 88 GLN A N 1
ATOM 685 C CA . GLN A 1 88 ? -4.203 18.382 1.160 1.00 57.25 88 GLN A CA 1
ATOM 686 C C . GLN A 1 88 ? -4.395 17.953 2.609 1.00 57.25 88 GLN A C 1
ATOM 688 O O . GLN A 1 88 ? -5.383 18.393 3.222 1.00 57.25 88 GLN A O 1
#

pLDDT: mean 87.12, std 9.85, range [57.25, 97.81]

Radius of gyration: 12.85 Å; chains: 1; bounding box: 38×31×20 Å

Foldseek 3Di:
DEAAAQLVVVVVVDDPPQADDECPDACQLVVDDPPDPPPDRLDQTEYEHSDCQQPSVVVSCVVSVHHYYYYHHDVVSVVNNVVVVVPD

Secondary structure (DSSP, 8-state):
-EEES-HHHHGGGSPTT--SEE-SS--GGG------TT-TTTSSPPEEETT-TT-HHHHHHHHTT--EEEEES-HHHHHHHHHHHH--

Sequence (88 aa):
MVICGDATQALKLLPDRSVQTVVTSPPYWSLRDYGVEKQIGRDDSIVLDPFAGSGTTLLAARELGRRWVGIEIKPAFVDLIERRLRMQ